Protein AF-A0A2D7VQM8-F1 (afdb_monomer)

Mean predicted aligned error: 6.62 Å

pLDDT: mean 86.02, std 10.72, range [42.88, 94.94]

Sequence (160 aa):
MKKPFFKRYTRRQILFYLKRAVYILIAWVLISNLLFFYEFLTLYSNGVLDSSYDFQQAFRANLIVAISAGVIGGTLTVNLMDRWLRNNAFWKALIYITITYVIGALVVSTFGALYYYSEELGLPFYHEDVLEAFKNFFRTWLFLKNFVVWLFIVIGTLIV

Solvent-accessible surface area (backbone atoms only — not comparable to full-atom values): 8709 Å² total; per-residue (Å²): 134,84,77,83,83,75,78,79,76,50,74,68,55,53,53,52,51,49,54,52,16,51,51,42,23,53,51,42,35,50,52,48,50,54,52,50,51,52,52,50,50,51,37,54,76,69,66,69,62,58,98,82,66,57,64,69,59,54,52,50,25,50,50,51,27,24,50,49,41,11,51,52,38,26,63,50,46,54,59,51,43,57,51,32,56,74,75,39,60,65,72,61,24,50,52,53,45,50,53,51,47,53,53,49,51,52,55,27,48,47,57,20,39,39,53,41,41,14,64,73,69,73,44,59,66,84,38,67,71,31,48,50,53,42,60,50,44,73,75,34,68,67,45,54,52,51,51,54,54,47,51,54,51,53,54,51,66,70,74,109

Foldseek 3Di:
DDDPPPPPDDPVNVVVLVVQLVVLLVVQLVVLVVVVVVVVVVCVVVVVDDPLDDPVLLVVLSNQLSNLCSNCCSRPLLVVLLVLCVPDDNVVSVVVSVVVLVVSLLVSLLSSQLSSLCVVVVHHSPDPSSVVSSVVVCVDPVSVVVSVVVVVVSVVVNVD

Structure (mmCIF, N/CA/C/O backbone):
data_AF-A0A2D7VQM8-F1
#
_entry.id   AF-A0A2D7VQM8-F1
#
loop_
_atom_site.group_PDB
_atom_site.id
_atom_site.type_symbol
_atom_site.label_atom_id
_atom_site.label_alt_id
_atom_site.label_comp_id
_atom_site.label_asym_id
_atom_site.label_entity_id
_atom_site.label_seq_id
_atom_site.pdbx_PDB_ins_code
_atom_site.Cartn_x
_atom_site.Cartn_y
_atom_site.Cartn_z
_atom_site.occupancy
_atom_site.B_iso_or_equiv
_atom_site.auth_seq_id
_atom_site.auth_comp_id
_atom_site.auth_asym_id
_atom_site.auth_atom_id
_atom_site.pdbx_PDB_model_num
ATOM 1 N N . MET A 1 1 ? 8.227 6.360 41.012 1.00 42.88 1 MET A N 1
ATOM 2 C CA . MET A 1 1 ? 8.220 5.879 39.609 1.00 42.88 1 MET A CA 1
ATOM 3 C C . MET A 1 1 ? 7.055 4.908 39.412 1.00 42.88 1 MET A C 1
ATOM 5 O O . MET A 1 1 ? 7.045 3.860 40.045 1.00 42.88 1 MET A O 1
ATOM 9 N N . LYS A 1 2 ? 6.031 5.264 38.618 1.00 43.50 2 LYS A N 1
ATOM 10 C CA . LYS A 1 2 ? 4.904 4.360 38.307 1.00 43.50 2 LYS A CA 1
ATOM 11 C C . LYS A 1 2 ? 5.389 3.290 37.319 1.00 43.50 2 LYS A C 1
ATOM 1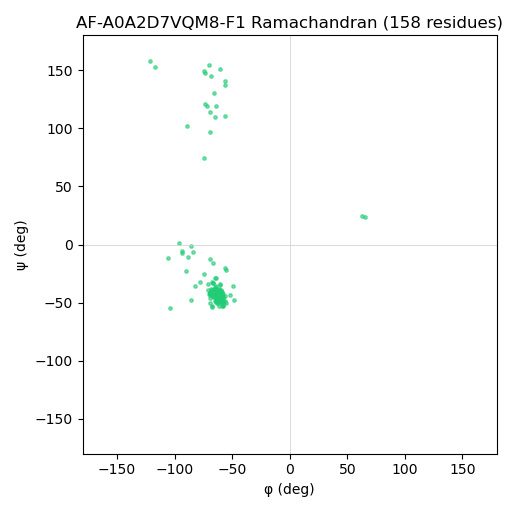3 O O . LYS A 1 2 ? 5.869 3.639 36.246 1.00 43.50 2 LYS A O 1
ATOM 18 N N . LYS A 1 3 ? 5.291 2.007 37.689 1.00 45.19 3 LYS A N 1
ATOM 19 C CA . LYS A 1 3 ? 5.617 0.869 36.809 1.00 45.19 3 LYS A CA 1
ATOM 20 C C . LYS A 1 3 ? 4.783 0.949 35.517 1.00 45.19 3 LYS A C 1
ATOM 22 O O . LYS A 1 3 ? 3.583 1.221 35.616 1.00 45.19 3 LYS A O 1
ATOM 27 N N . PRO A 1 4 ? 5.360 0.694 34.329 1.00 50.12 4 PRO A N 1
ATOM 28 C CA . PRO A 1 4 ? 4.582 0.632 33.099 1.00 50.12 4 PRO A CA 1
ATOM 29 C C . PRO A 1 4 ? 3.601 -0.544 33.185 1.00 50.12 4 PRO A C 1
ATOM 31 O O . PRO A 1 4 ? 3.994 -1.698 33.358 1.00 50.12 4 PRO A O 1
ATOM 34 N N . PHE A 1 5 ? 2.306 -0.241 33.105 1.00 45.94 5 PHE A N 1
ATOM 35 C CA . PHE A 1 5 ? 1.219 -1.219 33.115 1.00 45.94 5 PHE A CA 1
ATOM 36 C C . PHE A 1 5 ? 1.165 -1.933 31.753 1.00 45.94 5 PHE A C 1
ATOM 38 O O . PHE A 1 5 ? 0.298 -1.671 30.921 1.00 45.94 5 PHE A O 1
ATOM 45 N N . PHE A 1 6 ? 2.105 -2.841 31.493 1.00 48.22 6 PHE A N 1
ATOM 46 C CA . PHE A 1 6 ? 1.964 -3.781 30.384 1.00 48.22 6 PHE A CA 1
ATOM 47 C C . PHE A 1 6 ? 0.843 -4.767 30.739 1.00 48.22 6 PHE A C 1
ATOM 49 O O . PHE A 1 6 ? 1.051 -5.736 31.470 1.00 48.22 6 PHE A O 1
ATOM 56 N N . LYS A 1 7 ? -0.378 -4.501 30.254 1.00 58.38 7 LYS A N 1
ATOM 57 C CA . LYS A 1 7 ? -1.484 -5.469 30.288 1.00 58.38 7 LYS A CA 1
ATOM 58 C C . LYS A 1 7 ? -1.013 -6.745 29.580 1.00 58.38 7 LYS A C 1
ATOM 60 O O . LYS A 1 7 ? -0.825 -6.741 28.367 1.00 58.38 7 LYS A O 1
ATOM 65 N N . ARG A 1 8 ? -0.809 -7.834 30.328 1.00 57.47 8 ARG A N 1
ATOM 66 C CA . ARG A 1 8 ? -0.548 -9.162 29.753 1.00 57.47 8 ARG A CA 1
ATOM 67 C C . ARG A 1 8 ? -1.788 -9.607 28.981 1.00 57.47 8 ARG A C 1
ATOM 69 O O . ARG A 1 8 ? -2.809 -9.918 29.589 1.00 57.47 8 ARG A O 1
ATOM 76 N N . TYR A 1 9 ? -1.696 -9.641 27.655 1.00 61.62 9 TYR A N 1
ATOM 77 C CA . TYR A 1 9 ? -2.736 -10.233 26.818 1.00 61.62 9 TYR A CA 1
ATOM 78 C C . TYR A 1 9 ? -2.813 -11.738 27.082 1.00 61.62 9 TYR A C 1
ATOM 80 O O . TYR A 1 9 ? -1.802 -12.443 27.088 1.00 61.62 9 TYR A O 1
ATOM 88 N N . THR A 1 10 ? -4.018 -12.248 27.317 1.00 76.62 10 THR A N 1
ATOM 89 C CA . THR A 1 10 ? -4.242 -13.689 27.485 1.00 76.62 10 THR A CA 1
ATOM 90 C C . THR A 1 10 ? -4.131 -14.381 26.120 1.00 76.62 10 THR A C 1
ATOM 92 O O . THR A 1 10 ? -4.539 -13.803 25.114 1.00 76.62 10 THR A O 1
ATOM 95 N N . ARG A 1 11 ? -3.655 -15.638 26.048 1.00 71.00 11 ARG 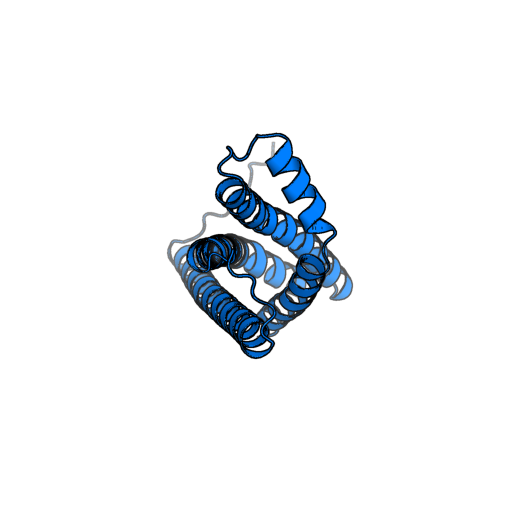A N 1
ATOM 96 C CA . ARG A 1 11 ? -3.523 -16.387 24.771 1.00 71.00 11 ARG A CA 1
ATOM 97 C C . ARG A 1 11 ? -4.793 -16.355 23.904 1.00 71.00 11 ARG A C 1
ATOM 99 O O . ARG A 1 11 ? -4.702 -16.242 22.688 1.00 71.00 11 ARG A O 1
ATOM 106 N N . ARG A 1 12 ? -5.976 -16.383 24.531 1.00 73.56 12 ARG A N 1
ATOM 107 C CA . ARG A 1 12 ? -7.280 -16.284 23.848 1.00 73.56 12 ARG A CA 1
ATOM 108 C C . ARG A 1 12 ? -7.511 -14.930 23.161 1.00 73.56 12 ARG A C 1
ATOM 110 O O . ARG A 1 12 ? -8.073 -14.903 22.075 1.00 73.56 12 ARG A O 1
ATOM 117 N N . GLN A 1 13 ? -7.053 -13.826 23.756 1.00 72.50 13 GLN A N 1
ATOM 118 C CA . GLN A 1 13 ? -7.159 -12.490 23.156 1.00 72.50 13 GLN A CA 1
ATOM 119 C C . GLN A 1 13 ? -6.230 -12.358 21.948 1.00 72.50 13 GLN A C 1
ATOM 121 O O . GLN A 1 13 ? -6.651 -11.863 20.910 1.00 72.50 13 GLN A O 1
ATOM 126 N N . ILE A 1 14 ? -4.998 -12.865 22.056 1.00 74.75 14 ILE A N 1
ATOM 127 C CA . ILE A 1 14 ? -4.042 -12.874 20.939 1.00 74.75 14 ILE A CA 1
ATOM 128 C C . ILE A 1 14 ? -4.612 -13.667 19.759 1.00 74.75 14 ILE A C 1
ATOM 130 O O . ILE A 1 14 ? -4.613 -13.169 18.640 1.00 74.75 14 ILE A O 1
ATOM 134 N N . LEU A 1 15 ? -5.163 -14.860 20.010 1.00 77.19 15 LEU A N 1
ATOM 135 C CA . LEU A 1 15 ? -5.795 -15.683 18.973 1.00 77.19 15 LEU A CA 1
ATOM 136 C C . LEU A 1 15 ? -6.995 -14.989 18.315 1.00 77.19 15 LEU A C 1
ATOM 138 O O . LEU A 1 15 ? -7.161 -15.087 17.103 1.00 77.19 15 LEU A O 1
ATOM 142 N N . PHE A 1 16 ? -7.808 -14.266 19.089 1.00 78.44 16 PHE A N 1
ATOM 143 C CA . PHE A 1 16 ? -8.924 -13.488 18.551 1.00 78.44 16 PHE A CA 1
ATOM 144 C C . PHE A 1 16 ? -8.443 -12.373 17.607 1.00 78.44 16 PHE A C 1
ATOM 146 O O . PHE A 1 16 ? -8.920 -12.282 16.475 1.00 78.44 16 PHE A O 1
ATOM 153 N N . TYR A 1 17 ? -7.459 -11.571 18.032 1.00 76.62 17 TYR A N 1
ATOM 154 C CA . TYR A 1 17 ? -6.891 -10.505 17.199 1.00 76.62 17 TYR A CA 1
ATOM 155 C C . TYR A 1 17 ? -6.172 -11.051 15.962 1.00 76.62 17 TYR A C 1
ATOM 157 O O . TYR A 1 17 ? -6.325 -10.494 14.878 1.00 76.62 17 TYR A O 1
ATOM 165 N N . LEU A 1 18 ? -5.450 -12.167 16.098 1.00 81.06 18 LEU A N 1
ATOM 166 C CA . LEU A 1 18 ? -4.783 -12.838 14.984 1.00 81.06 18 LEU A CA 1
ATOM 167 C C . LEU A 1 18 ? -5.800 -13.337 13.951 1.00 81.06 18 LEU A C 1
ATOM 169 O O . LEU A 1 18 ? -5.637 -13.089 12.762 1.00 81.06 18 LEU A O 1
ATOM 173 N N . LYS A 1 19 ? -6.880 -13.992 14.396 1.00 84.88 19 LYS A N 1
ATOM 174 C CA . LYS A 1 19 ? -7.931 -14.496 13.503 1.00 84.88 19 LYS A CA 1
ATOM 175 C C . LYS A 1 19 ? -8.579 -13.355 12.712 1.00 84.88 19 LYS A C 1
ATOM 177 O O . LYS A 1 19 ? -8.749 -13.476 11.503 1.00 84.88 19 LYS A O 1
ATOM 182 N N . ARG A 1 20 ? -8.883 -12.231 13.373 1.00 82.69 20 ARG A N 1
ATOM 183 C CA . ARG A 1 20 ? -9.399 -11.022 12.709 1.00 82.69 20 ARG A CA 1
ATOM 184 C C . ARG A 1 20 ? -8.399 -10.467 11.690 1.00 82.69 20 ARG A C 1
ATOM 186 O O . ARG A 1 20 ? -8.790 -10.192 10.562 1.00 82.69 20 ARG A O 1
ATOM 193 N N . ALA A 1 21 ? -7.123 -10.358 12.063 1.00 85.31 21 ALA A N 1
ATOM 194 C CA . ALA A 1 21 ? -6.069 -9.881 11.170 1.00 85.31 21 ALA A CA 1
ATOM 195 C C . ALA A 1 21 ? -5.925 -10.761 9.918 1.00 85.31 21 ALA A C 1
ATOM 197 O O . ALA A 1 21 ? -5.790 -10.233 8.820 1.00 85.31 21 ALA A O 1
ATOM 198 N N . VAL A 1 22 ? -6.023 -12.087 10.064 1.00 87.69 22 VAL A N 1
ATOM 199 C CA . VAL A 1 22 ? -5.980 -13.034 8.938 1.00 87.69 22 VAL A CA 1
ATOM 200 C C . VAL A 1 22 ? -7.167 -12.838 7.995 1.00 87.69 22 VAL A C 1
ATOM 202 O O . VAL A 1 22 ? -6.969 -12.814 6.785 1.00 87.69 22 VAL A O 1
ATOM 205 N N . TYR A 1 23 ? -8.386 -12.644 8.509 1.00 88.38 23 TYR A N 1
ATOM 206 C CA . TYR A 1 23 ? -9.537 -12.365 7.641 1.00 88.38 23 TYR A CA 1
ATOM 207 C C . TYR A 1 23 ? -9.392 -11.048 6.881 1.00 88.38 23 TYR A C 1
ATOM 209 O O . TYR A 1 23 ? -9.690 -11.010 5.691 1.00 88.38 23 TYR A O 1
ATOM 217 N N . ILE A 1 24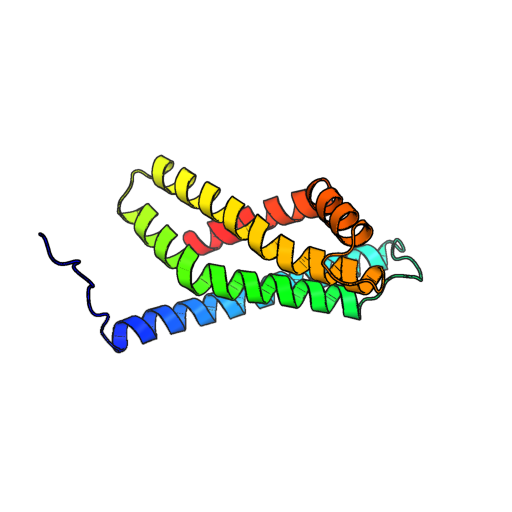 ? -8.905 -9.994 7.544 1.00 87.00 24 ILE A N 1
ATOM 218 C CA . ILE A 1 24 ? -8.646 -8.701 6.897 1.00 87.00 24 ILE A CA 1
ATOM 219 C C . ILE A 1 24 ? -7.584 -8.862 5.812 1.00 87.00 24 ILE A C 1
ATOM 221 O O . ILE A 1 24 ? -7.780 -8.388 4.699 1.00 87.00 24 ILE A O 1
ATOM 225 N N . LEU A 1 25 ? -6.500 -9.585 6.105 1.00 90.94 25 LEU A N 1
ATOM 226 C CA . LEU A 1 25 ? -5.448 -9.874 5.138 1.00 90.94 25 LEU A CA 1
ATOM 227 C C . LEU A 1 25 ? -6.003 -10.603 3.913 1.00 90.94 25 LEU A C 1
ATOM 229 O O . LEU A 1 25 ? -5.765 -10.162 2.795 1.00 90.94 25 LEU A O 1
ATOM 233 N N . ILE A 1 26 ? -6.779 -11.673 4.107 1.00 91.62 26 ILE A N 1
ATOM 234 C CA . ILE A 1 26 ? -7.372 -12.428 2.995 1.00 91.62 26 ILE A CA 1
ATOM 235 C C . ILE A 1 26 ? -8.324 -11.538 2.190 1.00 91.62 26 ILE A C 1
ATOM 237 O O . ILE A 1 26 ? -8.222 -11.493 0.966 1.00 91.62 26 ILE A O 1
ATOM 241 N N . ALA A 1 27 ? -9.214 -10.799 2.856 1.00 90.75 27 ALA A N 1
ATOM 242 C CA . ALA A 1 27 ? -10.174 -9.924 2.191 1.00 90.75 27 ALA A CA 1
ATOM 243 C C . ALA A 1 27 ? -9.476 -8.828 1.374 1.00 90.75 27 ALA A C 1
ATOM 245 O O . ALA A 1 27 ? -9.810 -8.620 0.212 1.00 90.75 27 ALA A O 1
ATOM 246 N N . TRP A 1 28 ? -8.476 -8.158 1.947 1.00 91.69 28 TRP A N 1
ATOM 247 C CA . TRP A 1 28 ? -7.748 -7.087 1.268 1.00 91.69 28 TRP A CA 1
ATOM 248 C C . TRP A 1 28 ? -6.895 -7.612 0.118 1.00 91.69 28 TRP A C 1
ATOM 250 O O . TRP A 1 28 ? -6.876 -6.993 -0.941 1.00 91.69 28 TRP A O 1
ATOM 260 N N . VAL A 1 29 ? -6.252 -8.772 0.278 1.00 93.88 29 VAL A N 1
ATOM 261 C CA . VAL A 1 29 ? -5.518 -9.415 -0.818 1.00 93.88 29 VAL A CA 1
ATOM 262 C C . VAL A 1 29 ? -6.466 -9.775 -1.958 1.00 93.88 29 VAL A C 1
ATOM 264 O O . VAL A 1 29 ? -6.160 -9.473 -3.110 1.00 93.88 29 VAL A O 1
ATOM 267 N N . LEU A 1 30 ? -7.634 -10.353 -1.669 1.00 94.44 30 LEU A N 1
ATOM 268 C CA . LEU A 1 30 ? -8.630 -10.664 -2.696 1.00 94.44 30 LEU A CA 1
ATOM 269 C C . LEU A 1 30 ? -9.116 -9.403 -3.418 1.00 94.44 30 LEU A C 1
ATOM 271 O O . LEU A 1 30 ? -9.095 -9.369 -4.646 1.00 94.44 30 LEU A O 1
ATOM 275 N N . ILE A 1 31 ? -9.482 -8.351 -2.680 1.00 93.12 31 ILE A N 1
ATOM 276 C CA . ILE A 1 31 ? -9.922 -7.075 -3.264 1.00 93.12 31 ILE A CA 1
ATOM 277 C C . ILE A 1 31 ? -8.816 -6.464 -4.137 1.00 93.12 31 ILE A C 1
ATOM 279 O O . ILE A 1 31 ? -9.095 -6.055 -5.262 1.00 93.12 31 ILE A O 1
ATOM 283 N N . SER A 1 32 ? -7.563 -6.459 -3.670 1.00 93.88 32 SER A N 1
ATOM 284 C CA . SER A 1 32 ? -6.426 -5.936 -4.440 1.00 93.88 32 SER A CA 1
ATOM 285 C C . SER A 1 32 ? -6.229 -6.690 -5.751 1.00 93.88 32 SER A C 1
ATOM 287 O O . SER A 1 32 ? -6.014 -6.079 -6.791 1.00 93.88 32 SER A O 1
ATOM 289 N N . ASN A 1 33 ? -6.335 -8.021 -5.726 1.00 94.69 33 ASN A N 1
ATOM 290 C CA . ASN A 1 33 ? -6.220 -8.835 -6.933 1.00 94.69 33 ASN A CA 1
ATOM 291 C C . ASN A 1 33 ? -7.386 -8.591 -7.898 1.00 94.69 33 ASN A C 1
ATOM 293 O O . ASN A 1 33 ? -7.152 -8.426 -9.089 1.00 94.69 33 ASN A O 1
ATOM 297 N N . LEU A 1 34 ? -8.625 -8.508 -7.404 1.00 94.94 34 LEU A N 1
ATOM 298 C CA . LEU A 1 34 ? -9.786 -8.198 -8.245 1.00 94.94 34 LEU A CA 1
ATOM 299 C C . LEU A 1 34 ? -9.648 -6.832 -8.929 1.00 94.94 34 LEU A C 1
ATOM 301 O O . LEU A 1 34 ? -9.897 -6.729 -10.128 1.00 94.94 34 LEU A O 1
ATOM 305 N N . LEU A 1 35 ? -9.208 -5.806 -8.192 1.00 93.06 35 LEU A N 1
ATOM 306 C CA . LEU A 1 35 ? -8.952 -4.476 -8.751 1.00 93.06 35 LEU A CA 1
ATOM 307 C C . LEU A 1 35 ? -7.819 -4.496 -9.781 1.00 93.06 35 LEU A C 1
ATOM 309 O O . LEU A 1 35 ? -7.969 -3.907 -10.849 1.00 93.06 35 LEU A O 1
ATOM 313 N N . PHE A 1 36 ? -6.727 -5.208 -9.494 1.00 93.44 36 PHE A N 1
ATOM 314 C CA . PHE A 1 36 ? -5.612 -5.368 -10.426 1.00 93.44 36 PHE A CA 1
ATOM 315 C C . PHE A 1 36 ? -6.060 -6.021 -11.738 1.00 93.44 36 PHE A C 1
ATOM 317 O O . PHE A 1 36 ? -5.783 -5.493 -12.812 1.00 93.44 36 PHE A O 1
ATOM 324 N N . PHE A 1 37 ? -6.797 -7.134 -11.670 1.00 94.00 37 PHE A N 1
ATOM 325 C CA . PHE A 1 37 ? -7.298 -7.806 -12.870 1.00 94.00 37 PHE A CA 1
ATOM 326 C C . PHE A 1 37 ? -8.305 -6.948 -13.633 1.00 94.00 37 PHE A C 1
ATOM 328 O O . PHE A 1 37 ? -8.260 -6.912 -14.859 1.00 94.00 37 PHE A O 1
ATOM 335 N N . TYR A 1 38 ? -9.182 -6.228 -12.933 1.00 92.88 38 TYR A N 1
ATOM 336 C CA . TYR A 1 38 ? -10.105 -5.288 -13.563 1.00 92.88 38 TYR A CA 1
ATOM 337 C C . TYR A 1 38 ? -9.358 -4.190 -14.337 1.00 92.88 38 TYR A C 1
ATOM 339 O O . TYR A 1 38 ? -9.688 -3.911 -15.492 1.00 92.88 38 TYR A O 1
ATOM 347 N N . GLU A 1 39 ? -8.325 -3.597 -13.736 1.00 89.62 39 GLU A N 1
ATOM 348 C CA . GLU A 1 39 ? -7.510 -2.563 -14.377 1.00 89.62 39 GLU A CA 1
ATOM 349 C C . GLU A 1 39 ? -6.709 -3.123 -15.558 1.00 89.62 39 GLU A C 1
ATOM 351 O O . GLU A 1 39 ? -6.755 -2.551 -16.646 1.00 89.62 39 GLU A O 1
ATOM 356 N N . PHE A 1 40 ? -6.066 -4.280 -15.388 1.00 90.50 40 PHE A N 1
ATOM 357 C CA . PHE A 1 40 ? -5.335 -4.960 -16.455 1.00 90.50 40 PHE A CA 1
ATOM 358 C C . PHE A 1 40 ? -6.233 -5.280 -17.658 1.00 90.50 40 PHE A C 1
ATOM 360 O O . PHE A 1 40 ? -5.890 -4.942 -18.788 1.00 90.50 40 PHE A O 1
ATOM 367 N N . LEU A 1 41 ? -7.412 -5.870 -17.431 1.00 91.19 41 LEU A N 1
ATOM 368 C CA . LEU A 1 41 ? -8.363 -6.189 -18.501 1.00 91.19 41 LEU A CA 1
ATOM 369 C C . LEU A 1 41 ? -8.896 -4.928 -19.190 1.00 91.19 41 LEU A C 1
ATOM 371 O O . LEU A 1 41 ? -9.090 -4.919 -20.406 1.00 91.19 41 LEU A O 1
ATOM 375 N N . THR A 1 42 ? -9.098 -3.846 -18.436 1.00 89.38 42 THR A N 1
ATOM 376 C CA . THR A 1 42 ? -9.495 -2.554 -19.007 1.00 89.38 42 THR A CA 1
ATOM 377 C C . THR A 1 42 ? -8.395 -2.011 -19.919 1.00 89.38 42 THR A C 1
ATOM 379 O O . THR A 1 42 ? -8.674 -1.656 -21.060 1.00 89.38 42 THR A O 1
ATOM 382 N N . LEU A 1 43 ? -7.138 -2.001 -19.475 1.00 88.12 43 LEU A N 1
ATOM 383 C CA . LEU A 1 43 ? -6.012 -1.534 -20.292 1.00 88.12 43 LEU A CA 1
ATOM 384 C C . LEU A 1 43 ? -5.788 -2.415 -21.530 1.00 88.12 43 LEU A C 1
ATOM 386 O O . LEU A 1 43 ? -5.556 -1.890 -22.620 1.00 88.12 43 LEU A O 1
ATOM 390 N N . TYR A 1 44 ? -5.923 -3.735 -21.376 1.00 88.75 44 TYR A N 1
ATOM 391 C CA . TYR A 1 44 ? -5.803 -4.706 -22.463 1.00 88.75 44 TYR A CA 1
ATOM 392 C C . TYR A 1 44 ? -6.900 -4.527 -23.516 1.00 88.75 44 TYR A C 1
ATOM 394 O O . TYR A 1 44 ? -6.607 -4.411 -24.702 1.00 88.75 44 TYR A O 1
ATOM 402 N N . SER A 1 45 ? -8.164 -4.438 -23.093 1.00 89.44 45 SER A N 1
ATOM 403 C CA . SER A 1 45 ? -9.305 -4.268 -24.007 1.00 89.44 45 SER A CA 1
ATOM 404 C C . SER A 1 45 ? -9.290 -2.939 -24.767 1.00 89.44 45 SER A C 1
ATOM 406 O O . SER A 1 45 ? -9.772 -2.883 -25.895 1.00 89.44 45 SER A O 1
ATOM 408 N N . ASN A 1 46 ? -8.706 -1.886 -24.186 1.00 89.94 46 ASN A N 1
ATOM 409 C CA . ASN A 1 46 ? -8.534 -0.592 -24.848 1.00 89.94 46 ASN A CA 1
ATOM 410 C C . ASN A 1 46 ? -7.258 -0.514 -25.709 1.00 89.94 46 ASN A C 1
ATOM 412 O O . ASN A 1 46 ? -7.010 0.523 -26.319 1.00 89.94 46 ASN A O 1
ATOM 416 N N . GLY A 1 47 ? -6.441 -1.574 -25.762 1.00 84.75 47 GLY A N 1
ATOM 417 C CA . GLY A 1 47 ? -5.227 -1.619 -26.584 1.00 84.75 47 GLY A CA 1
ATOM 418 C C . GLY A 1 47 ? -4.141 -0.622 -26.163 1.00 84.75 47 GLY A C 1
ATOM 419 O O . GLY A 1 47 ? -3.328 -0.229 -26.992 1.00 84.75 47 GLY A O 1
ATOM 420 N N . VAL A 1 48 ? -4.141 -0.186 -24.897 1.00 86.75 48 VAL A N 1
ATOM 421 C CA . VAL A 1 48 ? -3.199 0.828 -24.372 1.00 86.75 48 VAL A CA 1
ATOM 422 C C . VAL A 1 48 ? -1.967 0.179 -23.727 1.00 86.75 48 VAL A C 1
ATOM 424 O O . VAL A 1 48 ? -1.028 0.869 -23.340 1.00 86.75 48 VAL A O 1
ATOM 427 N N . LEU A 1 49 ? -1.957 -1.150 -23.589 1.00 80.81 49 LEU A N 1
ATOM 428 C CA . LEU A 1 49 ? -0.789 -1.876 -23.099 1.00 80.81 49 LEU A CA 1
ATOM 429 C C . LEU A 1 49 ? 0.301 -1.876 -24.169 1.00 80.81 49 LEU A C 1
ATOM 431 O O . LEU A 1 49 ? 0.104 -2.393 -25.268 1.00 80.81 49 LEU A O 1
ATOM 435 N N . ASP A 1 50 ? 1.447 -1.299 -23.823 1.00 78.19 50 ASP A N 1
ATOM 436 C CA . ASP A 1 50 ? 2.636 -1.350 -24.661 1.00 78.19 50 ASP A CA 1
ATOM 437 C C . ASP A 1 50 ? 3.219 -2.775 -24.679 1.00 78.19 50 ASP A C 1
ATOM 439 O O . ASP A 1 50 ? 3.058 -3.559 -23.741 1.00 78.19 50 ASP A O 1
ATOM 443 N N . SER A 1 51 ? 3.935 -3.097 -25.752 1.00 74.38 51 SER A N 1
ATOM 444 C CA . SER A 1 51 ? 4.705 -4.333 -25.934 1.00 74.38 51 SER A CA 1
ATOM 445 C C . SER A 1 51 ? 5.748 -4.582 -24.835 1.00 74.38 51 SER A C 1
ATOM 447 O O . SER A 1 51 ? 6.173 -5.717 -24.637 1.00 74.38 51 SER A O 1
ATOM 449 N N . SER A 1 52 ? 6.132 -3.525 -24.120 1.00 79.00 52 SER A N 1
ATOM 450 C CA . SER A 1 52 ? 7.066 -3.519 -22.996 1.00 79.00 52 SER A CA 1
ATOM 451 C C . SER A 1 52 ? 6.427 -3.875 -21.644 1.00 79.00 52 SER A C 1
ATOM 453 O O . SER A 1 52 ? 7.146 -4.019 -20.661 1.00 79.00 52 SER A O 1
ATOM 455 N N . TYR A 1 53 ? 5.099 -4.033 -21.559 1.00 83.62 53 TYR A N 1
ATOM 456 C CA . TYR A 1 53 ? 4.419 -4.281 -20.285 1.00 83.62 53 TYR A CA 1
ATOM 457 C C . TYR A 1 53 ? 4.729 -5.674 -19.704 1.00 83.62 53 TYR A C 1
ATOM 459 O O . TYR A 1 53 ? 4.271 -6.695 -20.225 1.00 83.62 53 TYR A O 1
ATOM 467 N N . ASP A 1 54 ? 5.423 -5.715 -18.563 1.00 87.88 54 ASP A N 1
ATOM 468 C CA . ASP A 1 54 ? 5.657 -6.945 -17.802 1.00 87.88 54 ASP A CA 1
ATOM 469 C C . ASP A 1 54 ? 4.534 -7.198 -16.775 1.00 87.88 54 ASP A C 1
ATOM 471 O O . ASP A 1 54 ? 4.479 -6.634 -15.674 1.00 87.88 54 ASP A O 1
ATOM 475 N N . PHE A 1 55 ? 3.630 -8.117 -17.127 1.00 89.06 55 PHE A N 1
ATOM 476 C CA . PHE A 1 55 ? 2.547 -8.559 -16.245 1.00 89.06 55 PHE A CA 1
ATOM 477 C C . PHE A 1 55 ? 3.059 -9.174 -14.936 1.00 89.06 55 PHE A C 1
ATOM 479 O O . PHE A 1 55 ? 2.464 -8.969 -13.875 1.00 89.06 55 PHE A O 1
ATOM 486 N N . GLN A 1 56 ? 4.140 -9.953 -14.989 1.00 90.62 56 GLN A N 1
ATOM 487 C CA . GLN A 1 56 ? 4.653 -10.679 -13.835 1.00 90.62 56 GLN A CA 1
ATOM 488 C C . GLN A 1 56 ? 5.242 -9.713 -12.803 1.00 90.62 56 GLN A C 1
ATOM 490 O O . GLN A 1 56 ? 4.979 -9.869 -11.606 1.00 90.62 56 GLN A O 1
ATOM 495 N N . GLN A 1 57 ? 5.985 -8.703 -13.252 1.00 89.81 57 GLN A N 1
ATOM 496 C CA . GLN A 1 57 ? 6.502 -7.631 -12.403 1.00 89.81 57 GLN A CA 1
ATOM 497 C C . GLN A 1 57 ? 5.361 -6.830 -11.765 1.00 89.81 57 GLN A C 1
ATOM 499 O O . GLN A 1 57 ? 5.319 -6.682 -10.539 1.00 89.81 57 GLN A O 1
ATOM 504 N N . ALA A 1 58 ? 4.390 -6.382 -12.568 1.00 90.25 58 ALA A N 1
ATOM 505 C CA . ALA A 1 58 ? 3.247 -5.611 -12.082 1.00 90.25 58 ALA A CA 1
ATOM 506 C C . ALA A 1 58 ? 2.405 -6.400 -11.061 1.00 90.25 58 ALA A C 1
ATOM 508 O O . ALA A 1 58 ? 2.018 -5.872 -10.013 1.00 90.25 58 ALA A O 1
ATOM 509 N N . PHE A 1 59 ? 2.172 -7.690 -11.317 1.00 93.19 59 PHE A N 1
ATOM 510 C CA . PHE A 1 59 ? 1.435 -8.565 -10.409 1.00 93.19 59 PHE A CA 1
ATOM 511 C C . PHE A 1 59 ? 2.186 -8.800 -9.091 1.00 93.19 59 PHE A C 1
ATOM 513 O O . PHE A 1 59 ? 1.585 -8.735 -8.016 1.00 93.19 59 PHE A O 1
ATOM 520 N N . ARG A 1 60 ? 3.507 -9.018 -9.141 1.00 93.62 60 ARG A N 1
ATOM 521 C CA . ARG A 1 60 ? 4.344 -9.156 -7.936 1.00 93.62 60 ARG A CA 1
ATOM 522 C C . ARG A 1 60 ? 4.342 -7.882 -7.096 1.00 93.62 60 ARG A C 1
ATOM 524 O O . ARG A 1 60 ? 4.173 -7.970 -5.881 1.00 93.62 60 ARG A O 1
ATOM 531 N N . ALA A 1 61 ? 4.448 -6.713 -7.729 1.00 91.38 61 ALA A N 1
ATOM 532 C CA . ALA A 1 61 ? 4.346 -5.429 -7.041 1.00 91.38 61 ALA A CA 1
ATOM 533 C C . ALA A 1 61 ? 2.981 -5.265 -6.346 1.00 91.38 61 ALA A C 1
ATOM 535 O O . ALA A 1 61 ? 2.931 -4.898 -5.169 1.00 91.38 61 ALA A O 1
ATOM 536 N N . ASN A 1 62 ? 1.880 -5.623 -7.022 1.00 93.50 62 ASN A N 1
ATOM 537 C CA . ASN A 1 62 ? 0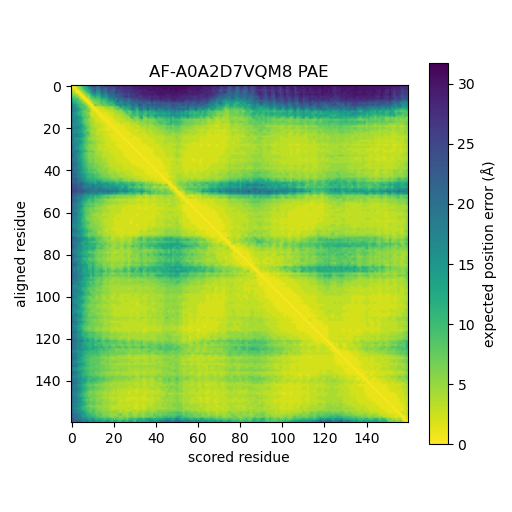.543 -5.637 -6.421 1.00 93.50 62 ASN A CA 1
ATOM 538 C C . ASN A 1 62 ? 0.460 -6.586 -5.215 1.00 93.50 62 ASN A C 1
ATOM 540 O O . ASN A 1 62 ? -0.078 -6.207 -4.178 1.00 93.50 62 ASN A O 1
ATOM 544 N N . LEU A 1 63 ? 1.021 -7.796 -5.306 1.00 94.06 63 LEU A N 1
ATOM 545 C CA . LEU A 1 63 ? 1.022 -8.741 -4.185 1.00 94.06 63 LEU A CA 1
ATOM 546 C C . LEU A 1 63 ? 1.810 -8.223 -2.980 1.00 94.06 63 LEU A C 1
ATOM 548 O O . LEU A 1 63 ? 1.342 -8.374 -1.851 1.00 94.06 63 LEU A O 1
ATOM 552 N N . ILE A 1 64 ? 2.964 -7.588 -3.201 1.00 93.56 64 ILE A N 1
ATOM 553 C CA . ILE A 1 64 ? 3.750 -6.962 -2.129 1.00 93.56 64 ILE A CA 1
ATOM 554 C C . ILE A 1 64 ? 2.901 -5.902 -1.427 1.00 93.56 64 ILE A C 1
ATOM 556 O O . ILE A 1 64 ? 2.707 -5.983 -0.216 1.00 93.56 64 ILE A O 1
ATOM 560 N N . VAL A 1 65 ? 2.314 -4.972 -2.186 1.00 93.38 65 VAL A N 1
ATOM 561 C CA . VAL A 1 65 ? 1.428 -3.925 -1.653 1.00 93.38 65 VAL A CA 1
ATOM 562 C C . VAL A 1 65 ? 0.259 -4.531 -0.878 1.00 93.38 65 VAL A C 1
ATOM 564 O O . VAL A 1 65 ? 0.010 -4.142 0.262 1.00 93.38 65 VAL A O 1
ATOM 567 N N . ALA A 1 66 ? -0.429 -5.514 -1.455 1.00 93.62 66 ALA A N 1
ATOM 568 C CA . ALA A 1 66 ? -1.614 -6.128 -0.870 1.00 93.62 66 ALA A CA 1
ATOM 569 C C . ALA A 1 66 ? -1.309 -6.865 0.442 1.00 93.62 66 ALA A C 1
ATOM 571 O O . ALA A 1 66 ? -2.030 -6.711 1.430 1.00 93.62 66 ALA A O 1
ATOM 572 N N . ILE A 1 67 ? -0.223 -7.641 0.477 1.00 93.88 67 ILE A N 1
ATOM 573 C CA . ILE A 1 67 ? 0.195 -8.377 1.673 1.00 93.88 67 ILE A CA 1
ATOM 574 C C . ILE A 1 67 ? 0.692 -7.399 2.739 1.00 93.88 67 ILE A C 1
ATOM 576 O O . ILE A 1 67 ? 0.271 -7.499 3.891 1.00 93.88 67 ILE A O 1
ATOM 580 N N . SER A 1 68 ? 1.529 -6.421 2.379 1.00 93.0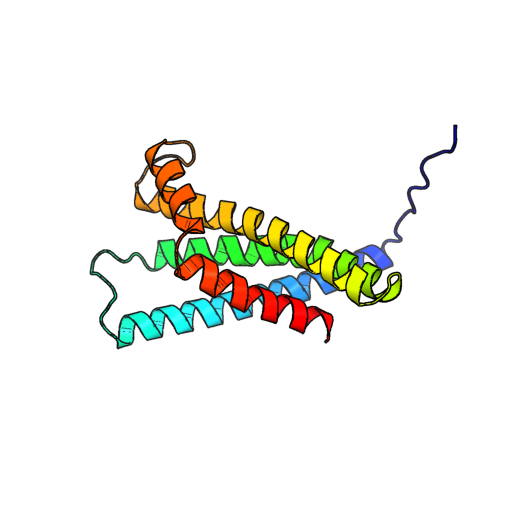6 68 SER A N 1
ATOM 581 C CA . SER A 1 68 ? 2.005 -5.397 3.315 1.00 93.06 68 SER A CA 1
ATOM 582 C C . SER A 1 68 ? 0.844 -4.593 3.906 1.00 93.06 68 SER A C 1
ATOM 584 O O . SER A 1 68 ? 0.781 -4.423 5.125 1.00 93.06 68 SER A O 1
ATOM 586 N N . ALA A 1 69 ? -0.118 -4.171 3.080 1.00 90.88 69 ALA A N 1
ATOM 587 C CA . ALA A 1 69 ? -1.339 -3.512 3.53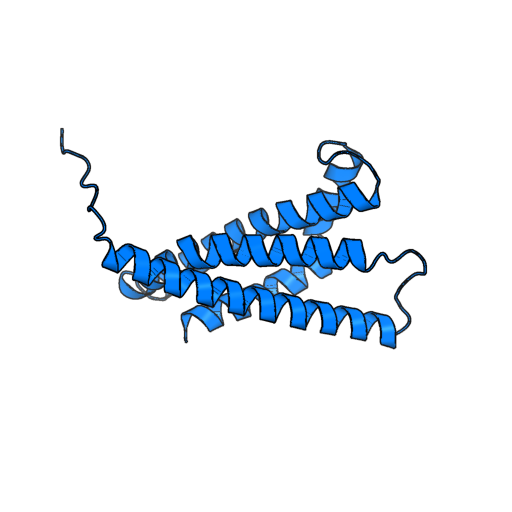3 1.00 90.88 69 ALA A CA 1
ATOM 588 C C . ALA A 1 69 ? -2.168 -4.414 4.447 1.00 90.88 69 ALA A C 1
ATOM 590 O O . ALA A 1 69 ? -2.587 -3.969 5.509 1.00 90.88 69 ALA A O 1
ATOM 591 N N . GLY A 1 70 ? -2.383 -5.678 4.075 1.00 88.88 70 GLY A N 1
ATOM 592 C CA . GLY A 1 70 ? -3.158 -6.631 4.869 1.00 88.88 70 GLY A CA 1
ATOM 593 C C . GLY A 1 70 ? -2.529 -6.914 6.235 1.00 88.88 70 GLY A C 1
ATOM 594 O O . GLY A 1 70 ? -3.233 -6.950 7.243 1.00 88.88 70 GLY A O 1
ATOM 595 N N . VAL A 1 71 ? -1.201 -7.050 6.298 1.00 89.88 71 VAL A N 1
ATOM 596 C CA . VAL A 1 71 ? -0.469 -7.264 7.554 1.00 89.88 71 VAL A CA 1
ATOM 597 C C . VAL A 1 71 ? -0.538 -6.020 8.436 1.00 89.88 71 VAL A C 1
ATOM 599 O O . VAL A 1 71 ? -0.971 -6.117 9.584 1.00 89.88 71 VAL A O 1
ATOM 602 N N . ILE A 1 72 ? -0.155 -4.848 7.921 1.00 88.25 72 ILE A N 1
ATOM 603 C CA . ILE A 1 72 ? -0.150 -3.595 8.697 1.00 88.25 72 ILE A CA 1
ATOM 604 C C . ILE A 1 72 ? -1.584 -3.224 9.106 1.00 88.25 72 ILE A C 1
ATOM 606 O O . ILE A 1 72 ? -1.864 -2.950 10.275 1.00 88.25 72 ILE A O 1
ATOM 610 N N . GLY A 1 73 ? -2.503 -3.293 8.146 1.00 82.00 73 GLY A N 1
ATOM 611 C CA . GLY A 1 73 ? -3.919 -2.990 8.290 1.00 82.00 73 GLY A CA 1
ATOM 612 C C . GLY A 1 73 ? -4.624 -3.899 9.292 1.00 82.00 73 GLY A C 1
ATOM 613 O O . GLY A 1 73 ? -5.247 -3.422 10.242 1.00 82.00 73 GLY A O 1
ATOM 614 N N . GLY A 1 74 ? -4.492 -5.213 9.108 1.00 77.81 74 GLY A N 1
ATOM 615 C CA . GLY A 1 74 ? -5.175 -6.221 9.914 1.00 77.81 74 GLY A CA 1
ATOM 616 C C . GLY A 1 74 ? -4.654 -6.332 11.345 1.00 77.81 74 GLY A C 1
ATOM 617 O O . GLY A 1 74 ? -5.434 -6.594 12.262 1.00 77.81 74 GLY A O 1
ATOM 618 N N . THR A 1 75 ? -3.354 -6.117 11.566 1.00 78.75 75 THR A N 1
ATOM 619 C CA . THR A 1 75 ? -2.757 -6.258 12.905 1.00 78.75 75 THR A CA 1
ATOM 620 C C . THR A 1 75 ? -2.886 -4.992 13.747 1.00 78.75 75 THR A C 1
ATOM 622 O O . THR A 1 75 ? -3.310 -5.064 14.905 1.00 78.75 75 THR A O 1
ATOM 625 N N . LEU A 1 76 ? -2.550 -3.832 13.179 1.00 75.69 76 LEU A N 1
ATOM 626 C CA . LEU A 1 76 ? -2.436 -2.575 13.917 1.00 75.69 76 LEU A CA 1
ATOM 627 C C . LEU A 1 76 ? -3.630 -1.667 13.653 1.00 75.69 76 LEU A C 1
ATOM 629 O O . LEU A 1 76 ? -4.314 -1.240 14.585 1.00 75.69 76 LEU A O 1
ATOM 633 N N . THR A 1 77 ? -3.887 -1.391 12.380 1.00 77.00 77 THR A N 1
ATOM 634 C CA . THR A 1 77 ? -4.742 -0.284 11.968 1.00 77.00 77 THR A CA 1
ATOM 635 C C . THR A 1 77 ? -6.198 -0.514 12.359 1.00 77.00 77 THR A C 1
ATOM 637 O O . THR A 1 77 ? -6.758 0.294 13.093 1.00 77.00 77 THR A O 1
ATOM 640 N N . VAL A 1 78 ? -6.800 -1.649 11.999 1.00 77.94 78 VAL A N 1
ATOM 641 C CA . VAL A 1 78 ? -8.226 -1.903 12.286 1.00 77.94 78 VAL A CA 1
ATOM 642 C C . VAL A 1 78 ? -8.518 -1.955 13.790 1.00 77.94 78 VAL A C 1
ATOM 644 O O . VAL A 1 78 ? -9.522 -1.411 14.249 1.00 77.94 78 VAL A O 1
ATOM 647 N N . ASN A 1 79 ? -7.617 -2.528 14.591 1.00 78.56 79 ASN A N 1
ATOM 648 C CA . ASN A 1 79 ? -7.794 -2.595 16.045 1.00 78.56 79 ASN A CA 1
ATOM 649 C C . ASN A 1 79 ? -7.691 -1.213 16.714 1.00 78.56 79 ASN A C 1
ATOM 651 O O . ASN A 1 79 ? -8.433 -0.921 17.656 1.00 78.56 79 ASN A O 1
ATOM 655 N N . LEU A 1 80 ? -6.781 -0.357 16.237 1.00 81.88 80 LEU A N 1
ATOM 656 C CA . LEU A 1 80 ? -6.660 1.024 16.708 1.00 81.88 80 LEU A CA 1
ATOM 657 C C . LEU A 1 80 ? -7.876 1.859 16.301 1.00 81.88 80 LEU A C 1
ATOM 659 O O . LEU A 1 80 ? -8.420 2.583 17.134 1.00 81.88 80 LEU A O 1
ATOM 663 N N . MET A 1 81 ? -8.334 1.711 15.059 1.00 83.31 81 MET A N 1
ATOM 664 C CA . MET A 1 81 ? -9.470 2.454 14.519 1.00 83.31 81 MET A CA 1
ATOM 665 C C . MET A 1 81 ? -10.779 2.112 15.244 1.00 83.31 81 MET A C 1
ATOM 667 O O . MET A 1 81 ? -11.485 3.023 15.675 1.00 83.31 81 MET A O 1
ATOM 671 N N . ASP A 1 82 ? -11.053 0.827 15.493 1.00 80.50 82 ASP A N 1
ATOM 672 C CA . ASP A 1 82 ? -12.211 0.365 16.282 1.00 80.50 82 ASP A CA 1
ATOM 673 C C . ASP A 1 82 ? -12.174 0.954 17.708 1.00 80.50 82 ASP A C 1
ATOM 675 O O . ASP A 1 82 ? -13.157 1.483 18.232 1.00 80.50 82 ASP A O 1
ATOM 679 N N . ARG A 1 83 ? -10.984 0.988 18.326 1.00 83.50 83 ARG A N 1
ATOM 680 C CA . ARG A 1 83 ? -10.798 1.622 19.636 1.00 83.50 83 ARG A CA 1
ATOM 681 C C . ARG A 1 83 ? -11.046 3.132 19.599 1.00 83.50 83 ARG A C 1
ATOM 683 O O . ARG A 1 83 ? -11.581 3.667 20.573 1.00 83.50 83 ARG A O 1
ATOM 690 N N . TRP A 1 84 ? -10.639 3.832 18.544 1.00 86.94 84 TRP A N 1
ATOM 691 C CA . TRP A 1 84 ? -10.845 5.277 18.433 1.00 86.94 84 TRP A CA 1
ATOM 692 C C . TRP A 1 84 ? -12.302 5.643 18.194 1.00 86.94 84 TRP A C 1
ATOM 694 O O . TRP A 1 84 ? -12.759 6.594 18.824 1.00 86.94 84 TRP A O 1
ATOM 704 N N . LEU A 1 85 ? -13.024 4.876 17.374 1.00 84.50 85 LEU A N 1
ATOM 705 C CA . LEU A 1 85 ? -14.460 5.064 17.149 1.00 84.50 85 LEU A CA 1
ATOM 706 C C . LEU A 1 85 ? -15.269 4.899 18.440 1.00 84.50 85 LEU A C 1
ATOM 708 O O . LEU A 1 85 ? -16.239 5.617 18.649 1.00 84.50 85 LEU A O 1
ATOM 712 N N . ARG A 1 86 ? -14.844 4.000 19.337 1.00 84.44 86 ARG A N 1
ATOM 713 C CA . ARG A 1 86 ? -15.522 3.768 20.625 1.00 84.44 86 ARG A CA 1
ATOM 714 C C . ARG A 1 86 ? -15.226 4.815 21.698 1.00 84.44 86 ARG A C 1
ATOM 716 O O . ARG A 1 86 ? -16.066 5.039 22.559 1.00 84.44 86 ARG A O 1
ATOM 723 N N . ASN A 1 87 ? -14.022 5.391 21.707 1.00 87.38 87 ASN A N 1
ATOM 724 C CA . ASN A 1 87 ? -13.552 6.231 22.821 1.00 87.38 87 ASN A CA 1
ATOM 725 C C . ASN A 1 87 ? -13.528 7.733 22.516 1.00 87.38 87 ASN A C 1
ATOM 727 O O . ASN A 1 87 ? -13.323 8.527 23.432 1.00 87.38 87 ASN A O 1
ATOM 731 N N . ASN A 1 88 ? -13.691 8.138 21.256 1.00 87.06 88 ASN A N 1
ATOM 732 C CA . ASN A 1 88 ? -13.644 9.539 20.851 1.00 87.06 88 ASN A CA 1
ATOM 733 C C . ASN A 1 88 ? -14.950 9.961 20.179 1.00 87.06 88 ASN A C 1
ATOM 735 O O . ASN A 1 88 ? -15.662 9.145 19.603 1.00 87.06 88 ASN A O 1
ATOM 739 N N . ALA A 1 89 ? -15.219 11.269 20.181 1.00 88.44 89 ALA A N 1
ATOM 740 C CA . ALA A 1 89 ? -16.245 11.841 19.317 1.00 88.44 89 ALA A CA 1
ATOM 741 C C . ALA A 1 89 ? -15.954 11.485 17.849 1.00 88.44 89 ALA A C 1
ATOM 743 O O . ALA A 1 89 ? -14.796 11.537 17.422 1.00 88.44 89 ALA A O 1
ATOM 744 N N . PHE A 1 90 ? -17.002 11.175 17.084 1.00 83.06 90 PHE A N 1
ATOM 745 C CA . PHE A 1 90 ? -16.904 10.643 15.721 1.00 83.06 90 PHE A CA 1
ATOM 746 C C . PHE A 1 90 ? -15.932 11.428 14.824 1.00 83.06 90 PHE A C 1
ATOM 748 O O . PHE A 1 90 ? -15.029 10.844 14.232 1.00 83.06 90 PHE A O 1
ATOM 755 N N . TRP A 1 91 ? -16.030 12.762 14.809 1.00 83.75 91 TRP A N 1
ATOM 756 C CA . TRP A 1 91 ? -15.144 13.618 14.010 1.00 83.75 91 TRP A CA 1
ATOM 757 C C . TRP A 1 91 ? -13.660 13.498 14.399 1.00 83.75 91 TRP A C 1
ATOM 759 O O . TRP A 1 91 ? -12.786 13.461 13.536 1.00 83.75 91 TRP A O 1
ATOM 769 N N . LYS A 1 92 ? -13.355 13.373 15.699 1.00 88.62 92 LYS A N 1
ATOM 770 C CA . LYS A 1 92 ? -11.973 13.184 16.173 1.00 88.62 92 LYS A CA 1
ATOM 771 C C . LYS A 1 92 ? -11.435 11.810 15.777 1.00 88.62 92 LYS A C 1
ATOM 773 O O . LYS A 1 92 ? -10.292 11.708 15.343 1.00 88.62 92 LYS A O 1
ATOM 778 N N . ALA A 1 93 ? -12.262 10.770 15.892 1.00 87.19 93 ALA A N 1
ATOM 779 C CA . ALA A 1 93 ? -11.902 9.428 15.443 1.00 87.19 93 ALA A CA 1
ATOM 780 C C . ALA A 1 93 ? -11.620 9.402 13.933 1.00 87.19 93 ALA A C 1
ATOM 782 O O . ALA A 1 93 ? -10.613 8.834 13.516 1.00 87.19 93 ALA A O 1
ATOM 783 N N . LEU A 1 94 ? -12.449 10.081 13.134 1.00 85.50 94 LEU A N 1
ATOM 784 C CA . LEU A 1 94 ? -12.291 10.172 11.684 1.00 85.50 94 LEU A CA 1
ATOM 785 C C . LEU A 1 94 ? -10.960 10.824 11.281 1.00 85.50 94 LEU A C 1
ATOM 787 O O . LEU A 1 94 ? -10.280 10.323 10.386 1.00 85.50 94 LEU A O 1
ATOM 791 N N . ILE A 1 95 ? -10.539 11.886 11.975 1.00 89.06 95 ILE A N 1
ATOM 792 C CA . ILE A 1 95 ? -9.231 12.520 11.743 1.00 89.06 95 ILE A CA 1
ATOM 793 C C . ILE A 1 95 ? -8.088 11.534 12.027 1.00 89.06 95 ILE A C 1
ATOM 795 O O . ILE A 1 95 ? -7.187 11.389 11.202 1.00 89.06 95 ILE A O 1
ATOM 799 N N . TYR A 1 96 ? -8.124 10.813 13.153 1.00 89.44 96 TYR A N 1
ATOM 800 C CA . TYR A 1 96 ? -7.077 9.837 13.492 1.00 89.44 96 TYR A CA 1
ATOM 801 C C . TYR A 1 96 ? -7.013 8.669 12.504 1.00 89.44 96 TYR A C 1
ATOM 803 O O . TYR A 1 96 ? -5.919 8.259 12.108 1.00 89.44 96 TYR A O 1
ATOM 811 N N . ILE A 1 97 ? -8.173 8.169 12.070 1.00 87.38 97 ILE A N 1
ATOM 812 C CA . ILE A 1 97 ? -8.301 7.151 11.018 1.00 87.38 97 ILE A CA 1
ATOM 813 C C . ILE A 1 97 ? -7.657 7.657 9.727 1.00 87.38 97 ILE A C 1
ATOM 815 O O . ILE A 1 97 ? -6.811 6.970 9.164 1.00 87.38 97 ILE A O 1
ATOM 819 N N . THR A 1 98 ? -7.999 8.875 9.301 1.00 88.38 98 THR A N 1
ATOM 820 C CA . THR A 1 98 ? -7.498 9.468 8.053 1.00 88.38 98 THR A CA 1
ATOM 821 C C . THR A 1 98 ? -5.983 9.653 8.088 1.00 88.38 98 THR A C 1
ATOM 823 O O . THR A 1 98 ? -5.297 9.244 7.158 1.00 88.38 98 THR A O 1
ATOM 826 N N . ILE A 1 99 ? -5.431 10.194 9.179 1.00 90.50 99 ILE 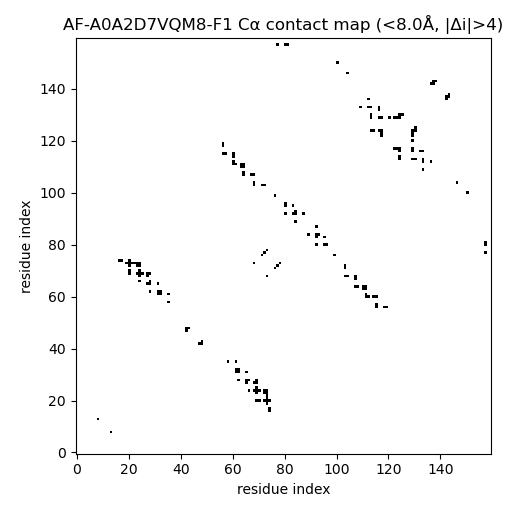A N 1
ATOM 827 C CA . ILE A 1 99 ? -3.977 10.371 9.329 1.00 90.50 99 ILE A CA 1
ATOM 828 C C . ILE A 1 99 ? -3.260 9.017 9.311 1.00 90.50 99 ILE A C 1
ATOM 830 O O . ILE A 1 99 ? -2.256 8.850 8.622 1.00 90.50 99 ILE A O 1
ATOM 834 N N . THR A 1 100 ? -3.789 8.029 10.035 1.00 90.69 100 THR A N 1
ATOM 835 C CA . THR A 1 100 ? -3.199 6.682 10.083 1.00 90.69 100 THR A CA 1
ATOM 836 C C . THR A 1 100 ? -3.261 6.002 8.721 1.00 90.69 100 THR A C 1
ATOM 838 O O . THR A 1 100 ? -2.304 5.342 8.322 1.00 90.69 100 THR A O 1
ATOM 841 N N . TYR A 1 101 ? -4.360 6.196 7.991 1.00 91.06 101 TYR A N 1
ATOM 842 C CA . TYR A 1 101 ? -4.510 5.727 6.622 1.00 91.06 101 TYR A CA 1
ATOM 843 C C . TYR A 1 101 ? -3.476 6.369 5.693 1.00 91.06 101 TYR A C 1
ATOM 845 O O . TYR A 1 101 ? -2.783 5.639 4.995 1.00 91.06 101 TYR A O 1
ATOM 853 N N . VAL A 1 102 ? -3.310 7.697 5.731 1.00 92.50 102 VAL A N 1
ATOM 854 C CA . VAL A 1 102 ? -2.305 8.410 4.923 1.00 92.50 102 VAL A CA 1
ATOM 855 C C . VAL A 1 102 ? -0.911 7.839 5.183 1.00 92.50 102 VAL A C 1
ATOM 857 O O . VAL A 1 102 ? -0.215 7.463 4.245 1.00 92.50 102 VAL A O 1
ATOM 860 N N . ILE A 1 103 ? -0.520 7.711 6.454 1.00 92.81 103 ILE A N 1
ATOM 861 C CA . ILE A 1 103 ? 0.794 7.173 6.832 1.00 92.81 103 ILE A CA 1
ATOM 862 C C . ILE A 1 103 ? 0.948 5.728 6.343 1.00 92.81 103 ILE A C 1
ATOM 864 O O . ILE A 1 103 ? 1.957 5.389 5.728 1.00 92.81 103 ILE A O 1
ATOM 868 N N . GLY A 1 104 ? -0.055 4.879 6.577 1.00 91.94 104 GLY A N 1
ATOM 869 C CA . GLY A 1 104 ? -0.033 3.483 6.145 1.00 91.94 104 GLY A CA 1
ATOM 870 C C . GLY A 1 104 ? 0.055 3.342 4.625 1.00 91.94 104 GLY A C 1
ATOM 871 O O . GLY A 1 104 ? 0.873 2.571 4.129 1.00 91.94 104 GLY A O 1
ATOM 872 N N . ALA A 1 105 ? -0.730 4.124 3.886 1.00 91.81 105 ALA A N 1
ATOM 873 C CA . ALA A 1 105 ? -0.735 4.132 2.431 1.00 91.81 105 ALA A CA 1
ATOM 874 C C . ALA A 1 105 ? 0.625 4.558 1.867 1.00 91.81 105 ALA A C 1
ATOM 876 O O . ALA A 1 105 ? 1.121 3.906 0.951 1.00 91.81 105 ALA A O 1
ATOM 877 N N . LEU A 1 106 ? 1.263 5.587 2.437 1.00 93.44 106 LEU A N 1
ATOM 878 C CA . LEU A 1 106 ? 2.608 6.007 2.033 1.00 93.44 106 LEU A CA 1
ATOM 879 C C . LEU A 1 106 ? 3.646 4.908 2.282 1.00 93.44 106 LEU A C 1
ATOM 881 O O . LEU A 1 106 ? 4.451 4.619 1.398 1.00 93.44 106 LEU A O 1
ATOM 885 N N . VAL A 1 107 ? 3.606 4.255 3.447 1.00 93.19 107 VAL A N 1
ATOM 886 C CA . VAL A 1 107 ? 4.537 3.168 3.793 1.00 93.19 107 VAL A CA 1
ATOM 887 C C . VAL A 1 107 ? 4.379 1.981 2.845 1.00 93.19 107 VAL A C 1
ATOM 889 O O . VAL A 1 107 ? 5.357 1.520 2.264 1.00 93.19 107 VAL A O 1
ATOM 892 N N . VAL A 1 108 ? 3.151 1.504 2.642 1.00 93.56 108 VAL A N 1
ATOM 893 C CA . VAL A 1 108 ? 2.888 0.354 1.765 1.00 93.56 108 VAL A CA 1
ATOM 894 C C . VAL A 1 108 ? 3.241 0.681 0.315 1.00 93.56 108 VAL A C 1
ATOM 896 O O . VAL A 1 108 ? 3.897 -0.115 -0.356 1.00 93.56 108 VAL A O 1
ATOM 899 N N . SER A 1 109 ? 2.849 1.864 -0.159 1.00 92.56 109 SER A N 1
ATOM 900 C CA . SER A 1 109 ? 3.154 2.301 -1.523 1.00 92.56 109 SER A CA 1
ATOM 901 C C . SER A 1 109 ? 4.652 2.461 -1.739 1.00 92.56 109 SER A C 1
ATOM 903 O O . SER A 1 109 ? 5.125 2.224 -2.842 1.00 92.56 109 SER A O 1
ATOM 905 N N . THR A 1 110 ? 5.410 2.787 -0.687 1.00 93.12 110 THR A N 1
ATOM 906 C CA . THR A 1 110 ? 6.872 2.829 -0.756 1.00 93.12 110 THR A CA 1
ATOM 907 C C . THR A 1 110 ? 7.468 1.465 -1.063 1.00 93.12 110 THR A C 1
ATOM 909 O O . THR A 1 110 ? 8.289 1.363 -1.969 1.00 93.12 110 THR A O 1
ATOM 912 N N . PHE A 1 111 ? 7.017 0.405 -0.390 1.00 92.69 111 PHE A N 1
ATOM 913 C CA . PHE A 1 111 ? 7.483 -0.951 -0.694 1.00 92.69 111 PHE A CA 1
ATOM 914 C C . PHE A 1 111 ? 7.126 -1.382 -2.121 1.00 92.69 111 PHE A C 1
ATOM 916 O O . PHE A 1 111 ? 7.978 -1.913 -2.829 1.00 92.69 111 PHE A O 1
ATOM 923 N N . GLY A 1 112 ? 5.890 -1.118 -2.553 1.00 91.69 112 GLY A N 1
ATOM 924 C CA . GLY A 1 112 ? 5.434 -1.467 -3.899 1.00 91.69 112 GLY A CA 1
ATOM 925 C C . GLY A 1 112 ? 6.170 -0.719 -5.005 1.00 91.69 112 GLY A C 1
ATOM 926 O O . GLY A 1 112 ? 6.646 -1.338 -5.951 1.00 91.69 112 GLY A O 1
ATOM 927 N N . ALA A 1 113 ? 6.283 0.604 -4.876 1.00 92.50 113 ALA A N 1
ATOM 928 C CA . ALA A 1 113 ? 6.898 1.453 -5.887 1.00 92.50 113 ALA A CA 1
ATOM 929 C C . ALA A 1 113 ? 8.409 1.223 -5.986 1.00 92.50 113 ALA A C 1
ATOM 931 O O . ALA A 1 113 ? 8.920 1.095 -7.094 1.00 92.50 113 ALA A O 1
ATOM 932 N N . LEU A 1 114 ? 9.124 1.104 -4.858 1.00 93.44 114 LEU A N 1
ATOM 933 C CA . LEU A 1 114 ? 10.554 0.782 -4.894 1.00 93.44 114 LEU A CA 1
ATOM 934 C C . LEU A 1 114 ? 10.798 -0.570 -5.563 1.00 93.44 114 LEU A C 1
ATOM 936 O O . LEU A 1 114 ? 11.672 -0.659 -6.419 1.00 93.44 114 LEU A O 1
ATOM 940 N N . TYR A 1 115 ? 10.003 -1.592 -5.220 1.00 93.75 115 TYR A N 1
ATOM 941 C CA . TYR A 1 115 ? 10.095 -2.891 -5.883 1.00 93.75 115 TYR A CA 1
ATOM 942 C C . TYR A 1 115 ? 9.860 -2.776 -7.391 1.00 93.75 115 TYR A C 1
ATOM 944 O O . TYR A 1 115 ? 10.685 -3.228 -8.178 1.00 93.75 115 TYR A O 1
ATOM 952 N N . TYR A 1 116 ? 8.770 -2.114 -7.784 1.00 93.19 116 TYR A N 1
ATOM 953 C CA . TYR A 1 116 ? 8.396 -1.958 -9.184 1.00 93.19 116 TYR A CA 1
ATOM 954 C C . TYR A 1 116 ? 9.491 -1.271 -10.008 1.00 93.19 116 TYR A C 1
ATOM 956 O O . TYR A 1 116 ? 9.912 -1.826 -11.015 1.00 93.19 116 TYR A O 1
ATOM 964 N N . TYR A 1 117 ? 9.977 -0.098 -9.585 1.00 93.12 117 TYR A N 1
ATOM 965 C CA . TYR A 1 117 ? 10.947 0.676 -10.373 1.00 93.12 117 TYR A CA 1
ATOM 966 C C . TYR A 1 117 ? 12.363 0.101 -10.348 1.00 93.12 117 TYR A C 1
ATOM 968 O O . TYR A 1 117 ? 13.129 0.335 -11.277 1.00 93.12 117 TYR A O 1
ATOM 976 N N . SER A 1 118 ? 12.725 -0.646 -9.307 1.00 93.06 118 SER A N 1
ATOM 977 C CA . SER A 1 118 ? 14.007 -1.352 -9.269 1.00 93.06 118 SER A CA 1
ATOM 978 C C . SER A 1 118 ? 14.051 -2.508 -10.263 1.00 93.06 118 SER A C 1
ATOM 980 O O . SER A 1 118 ? 15.057 -2.660 -10.950 1.00 93.06 118 SER A O 1
ATOM 982 N N . GLU A 1 119 ? 12.960 -3.269 -10.387 1.00 92.12 119 GLU A N 1
ATOM 983 C CA . GLU A 1 119 ? 12.847 -4.316 -11.408 1.00 92.12 119 GLU A CA 1
ATOM 984 C C . GLU A 1 119 ? 12.758 -3.706 -12.815 1.00 92.12 119 GLU A C 1
ATOM 986 O O . GLU A 1 119 ? 13.475 -4.152 -13.703 1.00 92.12 119 GLU A O 1
ATOM 991 N N . GLU A 1 120 ? 11.972 -2.636 -12.991 1.00 91.00 120 GLU A N 1
ATOM 992 C CA . GLU A 1 120 ? 11.802 -1.942 -14.280 1.00 91.00 120 GLU A CA 1
ATOM 993 C C . GLU A 1 120 ? 13.133 -1.439 -14.850 1.00 91.00 120 GLU A C 1
ATOM 995 O O . GLU A 1 120 ? 13.425 -1.592 -16.033 1.00 91.00 120 GLU A O 1
ATOM 1000 N N . LEU A 1 121 ? 13.949 -0.812 -13.997 1.00 90.88 121 LEU A N 1
ATOM 1001 C CA . LEU A 1 121 ? 15.221 -0.216 -14.399 1.00 90.88 121 LEU A CA 1
ATOM 1002 C C . LEU A 1 121 ? 16.384 -1.216 -14.329 1.00 90.88 121 LEU A C 1
ATOM 1004 O O . LEU A 1 121 ? 17.481 -0.903 -14.787 1.00 90.88 121 LEU A O 1
ATOM 1008 N N . GLY A 1 122 ? 16.181 -2.396 -13.734 1.00 92.00 122 GLY A N 1
ATOM 1009 C CA . GLY A 1 122 ? 17.248 -3.361 -13.459 1.00 92.00 122 GLY A CA 1
ATOM 1010 C C . GLY A 1 122 ? 18.321 -2.829 -12.496 1.00 92.00 122 GLY A C 1
ATOM 1011 O O . GLY A 1 122 ? 19.468 -3.277 -12.536 1.00 92.00 122 GLY A O 1
ATOM 1012 N N . LEU A 1 123 ? 17.972 -1.855 -11.648 1.00 94.31 123 LEU A N 1
ATOM 1013 C CA . LEU A 1 123 ? 18.888 -1.148 -10.747 1.00 94.31 123 LEU A CA 1
ATOM 1014 C C . LEU A 1 123 ? 18.511 -1.385 -9.278 1.00 94.31 123 LEU A C 1
ATOM 1016 O O . LEU A 1 123 ? 17.335 -1.577 -8.973 1.00 94.31 123 LEU A O 1
ATOM 1020 N N . PRO A 1 124 ? 19.462 -1.321 -8.327 1.00 92.06 124 PRO A N 1
ATOM 1021 C CA . PRO A 1 124 ? 19.154 -1.452 -6.902 1.00 92.06 124 PRO A CA 1
ATOM 1022 C C . PRO A 1 124 ? 18.193 -0.365 -6.386 1.00 92.06 124 PRO A C 1
ATOM 1024 O O . PRO A 1 124 ? 18.249 0.778 -6.832 1.00 92.06 124 PRO A O 1
ATOM 1027 N N . PHE A 1 125 ? 17.394 -0.674 -5.354 1.00 89.56 125 PHE A N 1
ATOM 1028 C CA . PHE A 1 125 ? 16.388 0.242 -4.771 1.00 89.56 125 PHE A CA 1
ATOM 1029 C C . PHE A 1 125 ? 16.921 1.611 -4.304 1.00 89.56 125 PHE A C 1
ATOM 1031 O O . PHE A 1 125 ? 16.148 2.549 -4.128 1.00 89.56 125 PHE A O 1
ATOM 1038 N N . TYR A 1 126 ? 18.224 1.713 -4.038 1.00 91.31 126 TYR A N 1
ATOM 1039 C CA . TYR A 1 126 ? 18.895 2.927 -3.564 1.00 91.31 126 TYR A CA 1
ATOM 1040 C C . TYR A 1 126 ? 19.550 3.742 -4.690 1.00 91.31 126 TYR A C 1
ATOM 1042 O O . TYR A 1 126 ? 20.179 4.758 -4.404 1.00 91.31 126 TYR A O 1
ATOM 1050 N N . HIS A 1 127 ? 19.437 3.301 -5.946 1.00 94.38 127 HIS A N 1
ATOM 1051 C CA . HIS A 1 127 ? 19.961 4.037 -7.093 1.00 94.38 127 HIS A CA 1
ATOM 1052 C C . HIS A 1 127 ? 19.170 5.332 -7.321 1.00 94.38 127 HIS A C 1
ATOM 1054 O O . HIS A 1 127 ? 17.955 5.366 -7.114 1.00 94.38 127 HIS A O 1
ATOM 1060 N N . GLU A 1 128 ? 19.844 6.395 -7.762 1.00 94.12 128 GLU A N 1
ATOM 1061 C CA . GLU A 1 128 ? 19.240 7.728 -7.906 1.00 94.12 128 GLU A CA 1
ATOM 1062 C C . GLU A 1 128 ? 18.042 7.722 -8.865 1.00 94.12 128 GLU A C 1
ATOM 1064 O O . GLU A 1 128 ? 16.972 8.199 -8.489 1.00 94.12 128 GLU A O 1
ATOM 1069 N N . ASP A 1 129 ? 18.176 7.072 -10.025 1.00 93.50 129 ASP A N 1
ATOM 1070 C CA . ASP A 1 129 ? 17.095 6.932 -11.015 1.00 93.50 129 ASP A CA 1
ATOM 1071 C C . ASP A 1 129 ? 15.851 6.223 -10.450 1.00 93.50 129 ASP A C 1
ATOM 1073 O O . ASP A 1 129 ? 14.716 6.647 -10.678 1.00 93.50 129 ASP A O 1
ATOM 1077 N N . VAL A 1 130 ? 16.052 5.172 -9.643 1.00 92.62 130 VAL A N 1
ATOM 1078 C CA . VAL A 1 130 ? 14.955 4.445 -8.983 1.00 92.62 130 VAL A CA 1
ATOM 1079 C C . VAL A 1 130 ? 14.270 5.351 -7.965 1.00 92.62 130 VAL A C 1
ATOM 1081 O O . VAL A 1 130 ? 13.042 5.403 -7.909 1.00 92.62 130 VAL A O 1
ATOM 1084 N N . LEU A 1 131 ? 15.048 6.098 -7.177 1.00 93.62 131 LEU A N 1
AT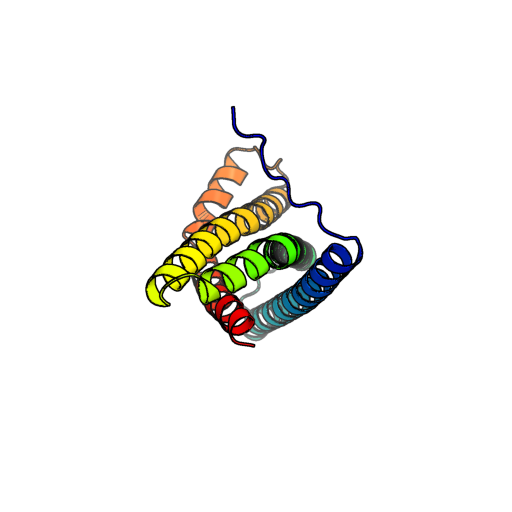OM 1085 C CA . LEU A 1 131 ? 14.525 7.039 -6.187 1.00 93.62 131 LEU A CA 1
ATOM 1086 C C . LEU A 1 131 ? 13.794 8.220 -6.837 1.00 93.62 131 LEU A C 1
ATOM 1088 O O . LEU A 1 131 ? 12.835 8.731 -6.255 1.00 93.62 131 LEU A O 1
ATOM 1092 N N . GLU A 1 132 ? 14.219 8.665 -8.015 1.00 94.81 132 GLU A N 1
ATOM 1093 C CA . GLU A 1 132 ? 13.534 9.703 -8.781 1.00 94.81 132 GLU A CA 1
ATOM 1094 C C . GLU A 1 132 ? 12.193 9.200 -9.327 1.00 94.81 132 GLU A C 1
ATOM 1096 O O . GLU A 1 132 ? 11.157 9.824 -9.073 1.00 94.81 132 GLU A O 1
ATOM 1101 N N . ALA A 1 133 ? 12.179 8.037 -9.984 1.00 91.94 133 ALA A N 1
ATOM 1102 C CA . ALA A 1 133 ? 10.954 7.414 -10.483 1.00 91.94 133 ALA A CA 1
ATOM 1103 C C . ALA A 1 133 ? 9.954 7.136 -9.344 1.00 91.94 133 ALA A C 1
ATOM 1105 O O . ALA A 1 133 ? 8.775 7.495 -9.426 1.00 91.94 133 ALA A O 1
ATOM 1106 N N . PHE A 1 134 ? 10.452 6.615 -8.222 1.00 93.31 134 PHE A N 1
ATOM 1107 C CA . PHE A 1 134 ? 9.707 6.435 -6.979 1.00 93.31 134 PHE A CA 1
ATOM 1108 C C . PHE A 1 134 ? 9.093 7.740 -6.445 1.00 93.31 134 PHE A C 1
ATOM 1110 O O . PHE A 1 134 ? 7.930 7.761 -6.043 1.00 93.31 134 PHE A O 1
ATOM 1117 N N . LYS A 1 135 ? 9.834 8.855 -6.434 1.00 93.44 135 LYS A N 1
ATOM 1118 C CA . LYS A 1 135 ? 9.288 10.153 -5.993 1.00 93.44 135 LYS A CA 1
ATOM 1119 C C . LYS A 1 135 ? 8.209 10.657 -6.948 1.00 93.44 135 LYS A C 1
ATOM 1121 O O . LYS A 1 135 ? 7.195 11.195 -6.496 1.00 93.44 135 LYS A O 1
ATOM 1126 N N . ASN A 1 136 ? 8.412 10.471 -8.250 1.00 93.62 136 ASN A N 1
ATOM 1127 C CA . ASN A 1 136 ? 7.459 10.877 -9.277 1.00 93.62 136 ASN A CA 1
ATOM 1128 C C . ASN A 1 136 ? 6.157 10.069 -9.202 1.00 93.62 136 ASN A C 1
ATOM 1130 O O . ASN A 1 136 ? 5.085 10.639 -9.407 1.00 93.62 136 ASN A O 1
ATOM 1134 N N . PHE A 1 137 ? 6.219 8.797 -8.801 1.00 92.31 137 PHE A N 1
ATOM 1135 C CA . PHE A 1 137 ? 5.050 7.936 -8.615 1.00 92.31 137 PHE A CA 1
ATOM 1136 C C . PHE A 1 137 ? 3.963 8.552 -7.725 1.00 92.31 137 PHE A C 1
ATOM 1138 O O . PHE A 1 137 ? 2.790 8.532 -8.098 1.00 92.31 137 PHE A O 1
ATOM 1145 N N . PHE A 1 138 ? 4.317 9.186 -6.603 1.00 91.62 138 PHE A N 1
ATOM 1146 C CA . PHE A 1 138 ? 3.325 9.808 -5.708 1.00 91.62 138 PHE A CA 1
ATOM 1147 C C . PHE A 1 138 ? 2.588 11.003 -6.319 1.00 91.62 138 PHE A C 1
ATOM 1149 O O . PHE A 1 138 ? 1.563 11.430 -5.791 1.00 91.62 138 PHE A O 1
ATOM 1156 N N . ARG A 1 139 ? 3.102 11.560 -7.419 1.00 91.56 139 ARG A N 1
ATOM 1157 C CA . ARG A 1 139 ? 2.467 12.657 -8.161 1.00 91.56 139 ARG A CA 1
ATOM 1158 C C . ARG A 1 139 ? 1.602 12.154 -9.314 1.00 91.56 139 ARG A C 1
ATOM 1160 O O . ARG A 1 139 ? 0.941 12.955 -9.969 1.00 91.56 139 ARG A O 1
ATOM 1167 N N . THR A 1 140 ? 1.606 10.849 -9.579 1.00 91.25 140 THR A N 1
ATOM 1168 C CA . THR A 1 140 ? 0.842 10.270 -10.682 1.00 91.25 140 THR A CA 1
ATOM 1169 C C . THR A 1 140 ? -0.649 10.219 -10.370 1.00 91.25 140 THR A C 1
ATOM 1171 O O . THR A 1 140 ? -1.080 10.019 -9.231 1.00 91.25 140 THR A O 1
ATOM 1174 N N . TRP A 1 141 ? -1.455 10.327 -11.427 1.00 89.81 141 TRP A N 1
ATOM 1175 C CA . TRP A 1 141 ? -2.898 10.120 -11.334 1.00 89.81 141 TRP A CA 1
ATOM 1176 C C . TRP A 1 141 ? -3.252 8.703 -10.864 1.00 89.81 141 TRP A C 1
ATOM 1178 O O . TRP A 1 141 ? -4.209 8.518 -10.115 1.00 89.81 141 TRP A O 1
ATOM 1188 N N . LEU A 1 142 ? -2.447 7.709 -11.255 1.00 87.75 142 LEU A N 1
ATOM 1189 C CA . LEU A 1 142 ? -2.614 6.317 -10.845 1.00 87.75 142 LEU A CA 1
ATOM 1190 C C . LEU A 1 142 ? -2.547 6.173 -9.318 1.00 87.75 142 LEU A C 1
ATOM 1192 O O . LEU A 1 142 ? -3.446 5.578 -8.719 1.00 87.75 142 LEU A O 1
ATOM 1196 N N . PHE A 1 143 ? -1.530 6.769 -8.686 1.00 90.56 143 PHE A N 1
ATOM 1197 C CA . PHE A 1 143 ? -1.406 6.764 -7.231 1.00 90.56 143 PHE A CA 1
ATOM 1198 C C . PHE A 1 143 ? -2.608 7.440 -6.565 1.00 90.56 143 PHE A C 1
ATOM 1200 O O . PHE A 1 143 ? -3.219 6.849 -5.676 1.00 90.56 143 PHE A O 1
ATOM 1207 N N . LEU A 1 144 ? -2.994 8.638 -7.019 1.00 91.94 144 LEU A N 1
ATOM 1208 C CA . LEU A 1 144 ? -4.101 9.386 -6.417 1.00 91.94 144 LEU A CA 1
ATOM 1209 C C . LEU A 1 144 ? -5.441 8.641 -6.535 1.00 91.94 144 LEU A C 1
ATOM 1211 O O . LEU A 1 144 ? -6.184 8.553 -5.557 1.00 91.94 144 LEU A O 1
ATOM 1215 N N . LYS A 1 145 ? -5.731 8.057 -7.705 1.00 92.12 145 LYS A N 1
ATOM 1216 C CA . LYS A 1 145 ? -6.920 7.222 -7.930 1.00 92.12 145 LYS A CA 1
ATOM 1217 C C . LYS A 1 145 ? -6.948 6.046 -6.954 1.00 92.12 145 LYS A C 1
ATOM 1219 O O . LYS A 1 145 ? -7.942 5.850 -6.257 1.00 92.12 145 LYS A O 1
ATOM 1224 N N . ASN A 1 146 ? -5.851 5.292 -6.875 1.00 91.00 146 ASN A N 1
ATOM 1225 C CA . ASN A 1 146 ? -5.765 4.114 -6.013 1.00 91.00 146 ASN A CA 1
ATOM 1226 C C . ASN A 1 146 ? -5.846 4.489 -4.531 1.00 91.00 146 ASN A C 1
ATOM 1228 O O . ASN A 1 146 ? -6.527 3.810 -3.767 1.00 91.00 146 ASN A O 1
ATOM 1232 N N . PHE A 1 147 ? -5.238 5.605 -4.136 1.00 93.06 147 PHE A N 1
ATOM 1233 C CA . PHE A 1 147 ? -5.350 6.157 -2.792 1.00 93.06 147 PHE A CA 1
ATOM 1234 C C . PHE A 1 147 ? -6.813 6.458 -2.424 1.00 93.06 147 PHE A C 1
ATOM 1236 O O . PHE A 1 147 ? -7.306 6.017 -1.390 1.00 93.06 147 PHE A O 1
ATOM 1243 N N . VAL A 1 148 ? -7.571 7.137 -3.286 1.00 92.69 148 VAL A N 1
ATOM 1244 C CA . VAL A 1 148 ? -8.984 7.437 -2.995 1.00 92.69 148 VAL A CA 1
ATOM 1245 C C . VAL A 1 148 ? -9.834 6.163 -2.933 1.00 92.69 148 VAL A C 1
ATOM 1247 O O . VAL A 1 148 ? -10.626 6.002 -2.004 1.00 92.69 148 VAL A O 1
ATOM 1250 N N . VAL A 1 149 ? -9.653 5.229 -3.872 1.00 92.25 149 VAL A N 1
ATOM 1251 C CA . VAL A 1 149 ? -10.384 3.947 -3.881 1.00 92.25 149 VAL A CA 1
ATOM 1252 C C . VAL A 1 149 ? -10.128 3.163 -2.592 1.00 92.25 149 VAL A C 1
ATOM 1254 O O . VAL A 1 149 ? -11.069 2.699 -1.944 1.00 92.25 149 VAL A O 1
ATOM 1257 N N . TRP A 1 150 ? -8.868 3.064 -2.169 1.00 91.62 150 TRP A N 1
ATOM 1258 C CA . TRP A 1 150 ? -8.511 2.360 -0.941 1.00 91.62 150 TRP A CA 1
ATOM 1259 C C . TRP A 1 150 ? -9.011 3.055 0.320 1.00 91.62 150 TRP A C 1
ATOM 1261 O O . TRP A 1 150 ? -9.371 2.364 1.271 1.00 91.62 150 TRP A O 1
ATOM 1271 N N . LEU A 1 151 ? -9.098 4.387 0.341 1.00 89.75 151 LEU A N 1
ATOM 1272 C CA . LEU A 1 151 ? -9.710 5.109 1.456 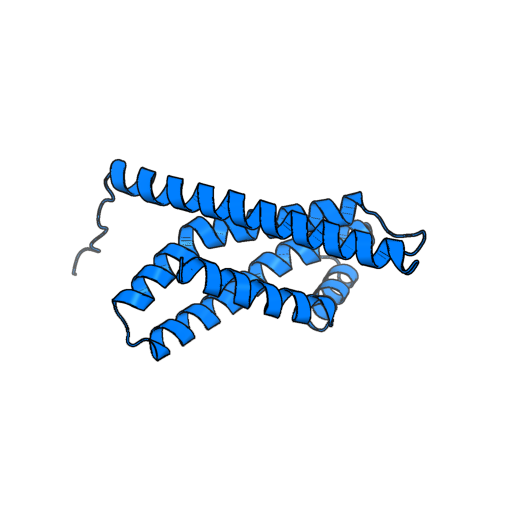1.00 89.75 151 LEU A CA 1
ATOM 1273 C C . LEU A 1 151 ? -11.167 4.663 1.667 1.00 89.75 151 LEU A C 1
ATOM 1275 O O . LEU A 1 151 ? -11.557 4.370 2.799 1.00 89.75 151 LEU A O 1
ATOM 1279 N N . PHE A 1 152 ? -11.952 4.547 0.590 1.00 89.38 152 PHE A N 1
ATOM 1280 C CA . PHE A 1 152 ? -13.332 4.057 0.674 1.00 89.38 152 PHE A CA 1
ATOM 1281 C C . PHE A 1 152 ? -13.408 2.603 1.142 1.00 89.38 152 PHE A C 1
ATOM 1283 O O . PHE A 1 152 ? -14.234 2.289 1.998 1.00 89.38 152 PHE A O 1
ATOM 1290 N N . ILE A 1 153 ? -12.528 1.732 0.637 1.00 88.31 153 ILE A N 1
ATOM 1291 C CA . ILE A 1 153 ? -12.460 0.328 1.070 1.00 88.31 153 ILE A CA 1
ATOM 1292 C C . ILE A 1 153 ? -12.160 0.249 2.569 1.00 88.31 153 ILE A C 1
ATOM 1294 O O . ILE A 1 153 ? -12.870 -0.438 3.300 1.00 88.31 153 ILE A O 1
ATOM 1298 N N . VAL A 1 154 ? -11.156 0.990 3.049 1.00 86.50 154 VAL A N 1
ATOM 1299 C CA . VAL A 1 154 ? -10.770 0.999 4.466 1.00 86.50 154 VAL A CA 1
ATOM 1300 C C . VAL A 1 154 ? -11.922 1.490 5.339 1.00 86.50 154 VAL A C 1
ATOM 1302 O O . VAL A 1 154 ? -12.273 0.810 6.301 1.00 86.50 154 VAL A O 1
ATOM 1305 N N . ILE A 1 155 ? -12.559 2.612 4.993 1.00 83.69 155 ILE A N 1
ATOM 1306 C CA . ILE A 1 155 ? -13.716 3.120 5.747 1.00 83.69 155 ILE A CA 1
ATOM 1307 C C . ILE A 1 155 ? -14.864 2.100 5.734 1.00 83.69 155 ILE A C 1
ATOM 1309 O O . ILE A 1 155 ? -15.439 1.829 6.786 1.00 83.69 155 ILE A O 1
ATOM 1313 N N . GLY A 1 156 ? -15.152 1.477 4.587 1.00 82.12 156 GLY A N 1
ATOM 1314 C CA . GLY A 1 156 ? -16.160 0.422 4.471 1.00 82.12 156 GLY A CA 1
ATOM 1315 C C . GLY A 1 156 ? -15.882 -0.766 5.395 1.00 82.12 156 GLY A C 1
ATOM 1316 O O . GLY A 1 156 ? -16.782 -1.220 6.097 1.00 82.12 156 GLY A O 1
ATOM 1317 N N . THR A 1 157 ? -14.624 -1.208 5.491 1.00 81.12 157 THR A N 1
ATOM 1318 C CA . THR A 1 157 ? -14.229 -2.296 6.407 1.00 81.12 157 THR A CA 1
ATOM 1319 C C . THR A 1 157 ? -14.295 -1.946 7.894 1.00 81.12 157 THR A C 1
ATOM 1321 O O . THR A 1 157 ? -14.178 -2.843 8.722 1.00 81.12 157 THR A O 1
ATOM 1324 N N . LEU A 1 158 ? -14.452 -0.669 8.255 1.00 74.62 158 LEU A N 1
ATOM 1325 C CA . LEU A 1 158 ? -14.662 -0.249 9.646 1.00 74.62 158 LEU A CA 1
ATOM 1326 C C . LEU A 1 158 ? -16.144 -0.193 10.031 1.00 74.62 158 LEU A C 1
ATOM 1328 O O . LEU A 1 158 ? -16.453 -0.212 11.221 1.00 74.62 158 LEU A O 1
ATOM 1332 N N . ILE A 1 159 ? -17.035 -0.059 9.045 1.00 71.69 159 ILE A N 1
ATOM 1333 C CA . ILE A 1 159 ? -18.486 0.028 9.254 1.00 71.69 159 ILE A CA 1
ATOM 1334 C C . ILE A 1 159 ? -19.101 -1.371 9.420 1.00 71.69 159 ILE A C 1
ATOM 1336 O O . ILE A 1 159 ? -20.045 -1.521 10.195 1.00 71.69 159 ILE A O 1
ATOM 1340 N N . VAL A 1 160 ? -18.572 -2.364 8.697 1.00 61.34 160 VAL A N 1
ATOM 1341 C CA . VAL A 1 160 ? -18.994 -3.779 8.732 1.00 61.34 160 VAL A CA 1
ATOM 1342 C C . VAL A 1 160 ? -18.278 -4.537 9.848 1.00 61.34 160 VAL A C 1
ATOM 1344 O O . VAL A 1 160 ? -18.966 -5.280 10.582 1.00 61.34 160 VAL A O 1
#

Secondary structure (DSSP, 8-state):
-PPP------HHHHHHHHHHHHHHHHHHHHHHHHHHHHHHHHHHHTT---TT--HHHHHHHHHHHHHHHHHHIIIIIHHHHHHHHHHS-HHHHHHHHHHHHHHHHHHHHHHHHHHHHHHHHTS-TTSHHHHHHHHHHTTSHHHHHHHHHHHHHHHHHHH-

Radius of gyration: 18.5 Å; Cα contacts (8 Å, |Δi|>4): 104; chains: 1; bounding box: 39×30×66 Å